Protein AF-A0A4Y2MUA0-F1 (afdb_monomer)

Solvent-accessible surface area (backbone atoms only — not comparable to full-atom values): 6993 Å² total; per-residue (Å²): 137,84,93,68,80,83,84,77,50,74,62,41,72,75,73,46,76,77,71,92,67,82,65,51,74,68,54,48,51,52,52,50,50,55,52,50,52,50,53,51,54,53,52,51,53,52,52,51,54,52,50,52,53,50,49,55,58,55,56,73,71,61,72,94,72,85,81,56,96,88,64,88,78,88,78,88,74,83,78,83,65,90,91,66,70,80,62,72,56,56,55,54,50,62,65,68,65,60,72,76,79,77,75,131

Secondary structure (DSSP, 8-state):
------PPPHHHHHH-PPPSS---HHHHHHHHHHHHHHHHHHHHHHHHHHHHHHHHHHHHT-------TT---PPP-PPPPTT--TTHHHHHHHHHT-------

Mean predicted aligned error: 15.89 Å

Structure (mmCIF, N/CA/C/O backbone):
data_AF-A0A4Y2MUA0-F1
#
_entry.id   AF-A0A4Y2MUA0-F1
#
loop_
_atom_site.group_PDB
_atom_site.id
_atom_site.type_symbol
_atom_site.label_atom_id
_atom_site.label_alt_id
_atom_site.label_comp_id
_atom_site.label_asym_id
_atom_site.label_entity_id
_atom_site.label_seq_id
_atom_site.pdbx_PDB_ins_code
_atom_site.Cartn_x
_atom_site.Cartn_y
_atom_site.Cartn_z
_atom_site.occupancy
_atom_site.B_iso_or_equiv
_atom_site.auth_seq_id
_atom_site.auth_comp_id
_atom_site.auth_asym_id
_atom_site.auth_atom_id
_atom_site.pdbx_PDB_model_num
ATOM 1 N N . MET A 1 1 ? 15.020 12.793 -56.739 1.00 48.75 1 MET A N 1
ATOM 2 C CA . MET A 1 1 ? 15.563 12.397 -55.421 1.00 48.75 1 MET A CA 1
ATOM 3 C C . MET A 1 1 ? 14.913 13.280 -54.369 1.00 48.75 1 MET A C 1
ATOM 5 O O . MET A 1 1 ? 15.045 14.490 -54.482 1.00 48.75 1 MET A O 1
ATOM 9 N N . LEU A 1 2 ? 14.157 12.720 -53.419 1.00 50.47 2 LEU A N 1
ATOM 10 C CA . LEU A 1 2 ? 13.503 13.498 -52.361 1.00 50.47 2 LEU A CA 1
ATOM 11 C C . LEU A 1 2 ? 14.235 13.241 -51.036 1.00 50.47 2 LEU A C 1
ATOM 13 O O . LEU A 1 2 ? 14.061 12.193 -50.423 1.00 50.47 2 LEU A O 1
ATOM 17 N N . PHE A 1 3 ? 15.076 14.184 -50.614 1.00 54.97 3 PHE A N 1
ATOM 18 C CA . PHE A 1 3 ? 15.657 14.194 -49.271 1.00 54.97 3 PHE A CA 1
ATOM 19 C C . PHE A 1 3 ? 14.655 14.851 -48.314 1.00 54.97 3 PHE A C 1
ATOM 21 O O . PHE A 1 3 ? 14.668 16.063 -48.111 1.00 54.97 3 PHE A O 1
ATOM 28 N N . GLY A 1 4 ? 13.734 14.052 -47.777 1.00 55.78 4 GLY A N 1
ATOM 29 C CA . GLY A 1 4 ? 12.785 14.472 -46.745 1.00 55.78 4 GLY A CA 1
ATOM 30 C C . GLY A 1 4 ? 13.245 14.010 -45.364 1.00 55.78 4 GLY A C 1
ATOM 31 O O . GLY A 1 4 ? 13.669 12.869 -45.203 1.00 55.78 4 GLY A O 1
ATOM 32 N N . ARG A 1 5 ? 13.162 14.895 -44.363 1.00 68.94 5 ARG A N 1
ATOM 33 C CA . ARG A 1 5 ? 13.371 14.552 -42.944 1.00 68.94 5 ARG A CA 1
ATOM 34 C C . ARG A 1 5 ? 12.431 13.402 -42.557 1.00 68.94 5 ARG A C 1
ATOM 36 O O . ARG A 1 5 ? 11.285 13.388 -42.999 1.00 68.94 5 ARG A O 1
ATOM 43 N N . THR A 1 6 ? 12.918 12.461 -41.747 1.00 65.25 6 THR A N 1
ATOM 44 C CA . THR A 1 6 ? 12.170 11.284 -41.265 1.00 65.25 6 THR A CA 1
ATOM 45 C C . THR A 1 6 ? 10.761 11.665 -40.803 1.00 65.25 6 THR A C 1
ATOM 47 O O . THR A 1 6 ? 10.615 12.542 -39.948 1.00 65.25 6 THR A O 1
ATOM 50 N N . LEU A 1 7 ? 9.739 11.020 -41.378 1.00 70.06 7 LEU A N 1
ATOM 51 C CA . LEU A 1 7 ? 8.331 11.223 -41.029 1.00 70.06 7 LEU A CA 1
ATOM 52 C C . LEU A 1 7 ? 8.127 10.942 -39.534 1.00 70.06 7 LEU A C 1
ATOM 54 O O . LEU A 1 7 ? 8.403 9.838 -39.075 1.00 70.06 7 LEU A O 1
ATOM 58 N N . ARG A 1 8 ? 7.654 11.941 -38.781 1.00 71.69 8 ARG A N 1
ATOM 59 C CA . ARG A 1 8 ? 7.241 11.772 -37.381 1.00 71.69 8 ARG A CA 1
ATOM 60 C C . ARG A 1 8 ? 5.853 11.148 -37.356 1.00 71.69 8 ARG A C 1
ATOM 62 O O . ARG A 1 8 ? 4.913 11.742 -37.889 1.00 71.69 8 ARG A O 1
ATOM 69 N N . LEU A 1 9 ? 5.719 9.981 -36.735 1.00 80.69 9 LEU A N 1
ATOM 70 C CA . LEU A 1 9 ? 4.415 9.365 -36.521 1.00 80.69 9 LEU A CA 1
ATOM 71 C C . LEU A 1 9 ? 3.657 10.134 -35.423 1.00 80.69 9 LEU A C 1
ATOM 73 O O . LEU A 1 9 ? 4.287 10.689 -34.520 1.00 80.69 9 LEU A O 1
ATOM 77 N N . PRO A 1 10 ? 2.311 10.144 -35.432 1.00 80.62 10 PRO A N 1
ATOM 78 C CA . PRO A 1 10 ? 1.523 10.736 -34.347 1.00 80.62 10 PRO A CA 1
ATOM 79 C C . PRO A 1 10 ? 1.910 10.203 -32.955 1.00 80.62 10 PRO A C 1
ATOM 81 O O . PRO A 1 10 ? 1.923 10.957 -31.984 1.00 80.62 10 PRO A O 1
ATOM 84 N N . CYS A 1 11 ? 2.306 8.928 -32.861 1.00 76.81 11 CYS A N 1
ATOM 85 C CA . CYS A 1 11 ? 2.819 8.323 -31.629 1.00 76.81 11 CYS A CA 1
ATOM 86 C C . CYS A 1 11 ? 4.138 8.953 -31.151 1.00 76.81 11 CYS A C 1
ATOM 88 O O . CYS A 1 11 ? 4.298 9.156 -29.951 1.00 76.81 11 CYS A O 1
ATOM 90 N N . ASP A 1 12 ? 5.043 9.329 -32.060 1.00 77.88 12 ASP A N 1
ATOM 91 C CA . ASP A 1 12 ? 6.328 9.964 -31.716 1.00 77.88 12 ASP A CA 1
ATOM 92 C C . ASP A 1 12 ? 6.142 11.387 -31.171 1.00 77.88 12 ASP A C 1
ATOM 94 O O . ASP A 1 12 ? 7.002 11.907 -30.459 1.00 77.88 12 ASP A O 1
ATOM 98 N N . ILE A 1 13 ? 5.028 12.039 -31.525 1.00 78.06 13 ILE A N 1
ATOM 99 C CA . ILE A 1 13 ? 4.636 13.348 -30.990 1.00 78.06 13 ILE A CA 1
ATOM 100 C C . ILE A 1 13 ? 4.065 13.186 -29.577 1.00 78.06 13 ILE A C 1
ATOM 102 O O . ILE A 1 13 ? 4.357 14.004 -28.709 1.00 78.06 13 ILE A O 1
ATOM 106 N N . LEU A 1 14 ? 3.278 12.129 -29.344 1.00 81.69 14 LEU A N 1
ATOM 107 C CA . LEU A 1 14 ? 2.599 11.896 -28.068 1.00 81.69 14 LEU A CA 1
ATOM 108 C C . LEU A 1 14 ? 3.536 11.345 -26.982 1.00 81.69 14 LEU A C 1
ATOM 110 O O . LEU A 1 14 ? 3.464 11.775 -25.835 1.00 81.69 14 LEU A O 1
ATOM 114 N N . PHE A 1 15 ? 4.411 10.404 -27.339 1.00 77.56 15 PHE A N 1
ATOM 115 C CA . PHE A 1 15 ? 5.286 9.696 -26.395 1.00 77.56 15 PHE A CA 1
ATOM 116 C C . PHE A 1 15 ? 6.755 10.133 -26.468 1.00 77.56 15 PHE A C 1
ATOM 118 O O . PHE A 1 15 ? 7.560 9.724 -25.633 1.00 77.56 15 PHE A O 1
ATOM 125 N N . GLY A 1 16 ? 7.104 10.986 -27.435 1.00 76.06 16 GLY A N 1
ATOM 126 C CA . GLY A 1 16 ? 8.488 11.338 -27.733 1.00 76.06 16 GLY A CA 1
ATOM 127 C C . GLY A 1 16 ? 9.213 10.238 -28.514 1.00 76.06 16 GLY A C 1
ATOM 128 O O . GLY A 1 16 ? 8.793 9.083 -28.554 1.00 76.06 16 GLY A O 1
ATOM 129 N N . ARG A 1 17 ? 10.327 10.603 -29.159 1.00 74.25 17 ARG A N 1
ATOM 130 C CA . ARG A 1 17 ? 11.189 9.635 -29.849 1.00 74.25 17 ARG A CA 1
ATOM 131 C C . ARG A 1 17 ? 11.972 8.838 -28.792 1.00 74.25 17 ARG A C 1
ATOM 133 O O . ARG A 1 17 ? 12.615 9.477 -27.955 1.00 74.25 17 ARG A O 1
ATOM 140 N N . PRO A 1 18 ? 11.952 7.492 -28.812 1.00 68.62 18 PRO A N 1
ATOM 141 C CA . PRO A 1 18 ? 12.827 6.700 -27.951 1.00 68.62 18 PRO A CA 1
ATOM 142 C C . PRO A 1 18 ? 14.296 7.031 -28.253 1.00 68.62 18 PRO A C 1
ATOM 144 O O . PRO A 1 18 ? 14.626 7.409 -29.377 1.00 68.62 18 PRO A O 1
ATOM 147 N N . SER A 1 19 ? 15.181 6.931 -27.257 1.00 65.81 19 SER A N 1
ATOM 148 C CA . SER A 1 19 ? 16.608 7.216 -27.450 1.00 65.81 19 SER A CA 1
ATOM 149 C C . SER A 1 19 ? 17.185 6.360 -28.579 1.00 65.81 19 SER A C 1
ATOM 151 O O . SER A 1 19 ? 16.936 5.158 -28.621 1.00 65.81 19 SER A O 1
ATOM 153 N N . ASP A 1 20 ? 17.993 6.966 -29.453 1.00 61.94 20 ASP A N 1
ATOM 154 C CA . ASP A 1 20 ? 18.606 6.295 -30.611 1.00 61.94 20 ASP A CA 1
ATOM 155 C C . ASP A 1 20 ? 19.622 5.203 -30.230 1.00 61.94 20 ASP A C 1
ATOM 157 O O . ASP A 1 20 ? 20.155 4.528 -31.105 1.00 61.94 20 ASP A O 1
ATOM 161 N N . THR A 1 21 ? 19.896 5.008 -28.939 1.00 67.69 21 THR A N 1
ATOM 162 C CA . THR A 1 21 ? 20.613 3.845 -28.422 1.00 67.69 21 THR A CA 1
ATOM 163 C C . THR A 1 21 ? 19.686 2.628 -28.447 1.00 67.69 21 THR A C 1
ATOM 165 O O . THR A 1 21 ? 18.771 2.552 -27.621 1.00 67.69 21 THR A O 1
ATOM 168 N N . PRO A 1 22 ? 19.897 1.653 -29.353 1.00 61.16 22 PRO A N 1
ATOM 169 C CA . PRO A 1 22 ? 19.163 0.405 -29.293 1.00 61.16 22 PRO A CA 1
ATOM 170 C C . PRO A 1 22 ? 19.620 -0.330 -28.036 1.00 61.16 22 PRO A C 1
ATOM 172 O O . PRO A 1 22 ? 20.696 -0.927 -28.000 1.00 61.16 22 PRO A O 1
ATOM 175 N N . SER A 1 23 ? 18.805 -0.268 -26.987 1.00 66.00 23 SER A N 1
ATOM 176 C CA . SER A 1 23 ? 18.937 -1.214 -25.893 1.00 66.00 23 SER A CA 1
ATOM 177 C C . SER A 1 23 ? 18.787 -2.605 -26.491 1.00 66.00 23 SER A C 1
ATOM 179 O O . SER A 1 23 ? 17.876 -2.853 -27.293 1.00 66.00 23 SER A O 1
ATOM 181 N N . SER A 1 24 ? 19.711 -3.506 -26.161 1.00 81.94 24 SER A N 1
ATOM 182 C CA . SER A 1 24 ? 19.559 -4.889 -26.607 1.00 81.94 24 SER A CA 1
ATOM 183 C C . SER A 1 24 ? 18.197 -5.406 -26.119 1.00 81.94 24 SER A C 1
ATOM 185 O O . SER A 1 24 ? 17.779 -5.036 -25.017 1.00 81.94 24 SER A O 1
ATOM 187 N N . PRO A 1 25 ? 17.492 -6.270 -26.872 1.00 82.19 25 PRO A N 1
ATOM 188 C CA . PRO A 1 25 ? 16.200 -6.797 -26.428 1.00 82.19 25 PRO A CA 1
ATOM 189 C C . PRO A 1 25 ? 16.237 -7.343 -24.990 1.00 82.19 25 PRO A C 1
ATOM 191 O O . PRO A 1 25 ? 15.291 -7.175 -24.231 1.00 82.19 25 PRO A O 1
ATOM 194 N N . ASN A 1 26 ? 17.374 -7.915 -24.583 1.00 86.19 26 ASN A N 1
ATOM 195 C CA . ASN A 1 26 ? 17.602 -8.433 -23.238 1.00 86.19 26 ASN A CA 1
ATOM 196 C C . ASN A 1 26 ? 17.695 -7.337 -22.158 1.00 86.19 26 ASN A C 1
ATOM 198 O O . ASN A 1 26 ? 17.223 -7.516 -21.041 1.00 86.19 26 ASN A O 1
ATOM 202 N N . GLU A 1 27 ? 18.303 -6.196 -22.470 1.00 88.56 27 GLU A N 1
ATOM 203 C CA . GLU A 1 27 ? 18.397 -5.060 -21.548 1.00 88.56 27 GLU A CA 1
ATOM 204 C C . GLU A 1 27 ? 17.042 -4.351 -21.402 1.00 88.56 27 GLU A C 1
ATOM 206 O O . GLU A 1 27 ? 16.650 -4.011 -20.283 1.00 88.56 27 GLU A O 1
ATOM 211 N N . TYR A 1 28 ? 16.275 -4.230 -22.491 1.00 87.31 28 TYR A N 1
ATOM 212 C CA . TYR A 1 28 ? 14.901 -3.729 -22.436 1.00 87.31 28 TYR A CA 1
ATOM 213 C C . TYR A 1 28 ? 14.010 -4.606 -21.545 1.00 87.31 28 TYR A C 1
ATOM 215 O O . TYR A 1 28 ? 13.308 -4.081 -20.679 1.00 87.31 28 TYR A O 1
ATOM 223 N N . LEU A 1 29 ? 14.071 -5.934 -21.715 1.00 91.31 29 LEU A N 1
ATOM 224 C CA . LEU A 1 29 ? 13.305 -6.874 -20.891 1.00 91.31 29 LEU A CA 1
ATOM 225 C C . LEU A 1 29 ? 13.666 -6.755 -19.405 1.00 91.31 29 LEU A C 1
ATOM 227 O O . LEU A 1 29 ? 12.766 -6.645 -18.576 1.00 91.31 29 LEU A O 1
ATOM 231 N N . LYS A 1 30 ? 14.960 -6.678 -19.071 1.00 92.69 30 LYS A N 1
ATOM 232 C CA . LYS A 1 30 ? 15.421 -6.493 -17.684 1.00 92.69 30 LYS A CA 1
ATOM 233 C C . LYS A 1 30 ? 14.957 -5.170 -17.076 1.00 92.69 30 LYS A C 1
ATOM 235 O O . LYS A 1 30 ? 14.567 -5.124 -15.913 1.00 92.69 30 LYS A O 1
ATOM 240 N N . ASN A 1 31 ? 14.990 -4.082 -17.847 1.00 90.94 31 ASN A N 1
ATOM 241 C CA . ASN A 1 31 ? 14.505 -2.783 -17.380 1.00 90.94 31 ASN A CA 1
ATOM 242 C C . ASN A 1 31 ? 12.989 -2.818 -17.127 1.00 90.94 31 ASN A C 1
ATOM 244 O O . ASN A 1 31 ? 12.513 -2.302 -16.115 1.00 90.94 31 ASN A O 1
ATOM 248 N N . LEU A 1 32 ? 12.235 -3.459 -18.025 1.00 91.12 32 LEU A N 1
ATOM 249 C CA . LEU A 1 32 ? 10.794 -3.623 -17.877 1.00 91.12 32 LEU A CA 1
ATOM 250 C C . LEU A 1 32 ? 10.446 -4.432 -16.623 1.00 91.12 32 LEU A C 1
ATOM 252 O O . LEU A 1 32 ? 9.607 -3.989 -15.841 1.00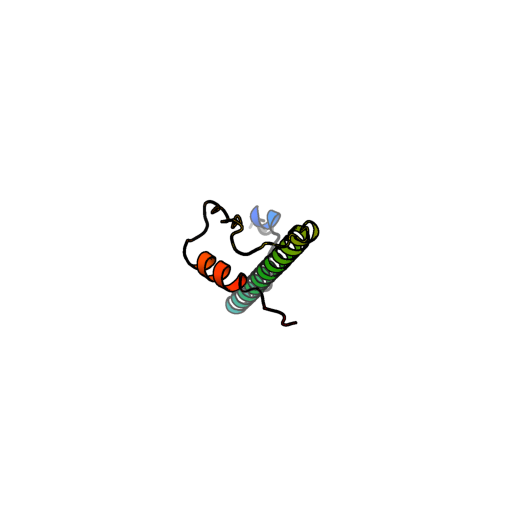 91.12 32 LEU A O 1
ATOM 256 N N . GLU A 1 33 ? 11.113 -5.565 -16.415 1.00 95.19 33 GLU A N 1
ATOM 257 C CA . GLU A 1 33 ? 10.947 -6.411 -15.230 1.00 95.19 33 GLU A CA 1
ATOM 258 C C . GLU A 1 33 ? 11.201 -5.613 -13.945 1.00 95.19 33 GLU A C 1
ATOM 260 O O . GLU A 1 33 ? 10.303 -5.490 -13.112 1.00 95.19 33 GLU A O 1
ATOM 265 N N . ALA A 1 34 ? 12.348 -4.933 -13.850 1.00 95.75 34 ALA A N 1
ATOM 266 C CA . ALA A 1 34 ? 12.685 -4.111 -12.688 1.00 95.75 34 ALA A CA 1
ATOM 267 C C . ALA A 1 34 ? 11.658 -2.990 -12.438 1.00 95.75 34 ALA A C 1
ATOM 269 O O . ALA A 1 34 ? 11.310 -2.682 -11.296 1.00 95.75 34 ALA A O 1
ATOM 270 N N . ARG A 1 35 ? 11.137 -2.348 -13.492 1.00 95.62 35 ARG A N 1
ATOM 271 C CA . ARG A 1 35 ? 10.099 -1.313 -13.347 1.00 95.62 35 ARG A CA 1
ATOM 272 C C . ARG A 1 35 ? 8.789 -1.893 -12.825 1.00 95.62 35 ARG A C 1
ATOM 274 O O . ARG A 1 35 ? 8.159 -1.266 -11.973 1.00 95.62 35 ARG A O 1
AT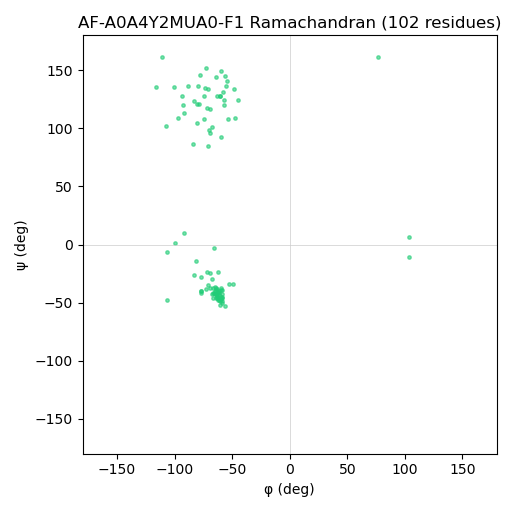OM 281 N N . LEU A 1 36 ? 8.384 -3.061 -13.316 1.00 96.75 36 LEU A N 1
ATOM 282 C CA . LEU A 1 36 ? 7.161 -3.728 -12.872 1.00 96.75 36 LEU A CA 1
ATOM 283 C C . LEU A 1 36 ? 7.273 -4.201 -11.422 1.00 96.75 36 LEU A C 1
ATOM 285 O O . LEU A 1 36 ? 6.344 -3.975 -10.644 1.00 96.75 36 LEU A O 1
ATOM 289 N N . GLU A 1 37 ? 8.415 -4.766 -11.031 1.00 97.00 37 GLU A N 1
ATOM 290 C CA . GLU A 1 37 ? 8.688 -5.144 -9.642 1.00 97.00 37 GLU A CA 1
ATOM 291 C C . GLU A 1 37 ? 8.595 -3.941 -8.700 1.00 97.00 37 GLU A C 1
ATOM 293 O O . GLU A 1 37 ? 7.922 -4.012 -7.670 1.00 97.00 37 GLU A O 1
ATOM 298 N N . ASN A 1 38 ? 9.193 -2.810 -9.082 1.00 96.56 38 ASN A N 1
ATOM 299 C CA . ASN A 1 38 ? 9.141 -1.580 -8.294 1.00 96.56 38 ASN A CA 1
ATOM 300 C C . ASN A 1 38 ? 7.714 -1.031 -8.158 1.00 96.56 38 ASN A C 1
ATOM 302 O O . ASN A 1 38 ? 7.289 -0.684 -7.056 1.00 96.56 38 ASN A O 1
ATOM 306 N N . VAL A 1 39 ? 6.948 -0.976 -9.255 1.00 96.94 39 VAL A N 1
ATOM 307 C CA . VAL A 1 39 ? 5.543 -0.527 -9.222 1.00 96.94 39 VAL A CA 1
ATOM 308 C C . VAL A 1 39 ? 4.703 -1.445 -8.335 1.00 96.94 39 VAL A C 1
ATOM 310 O O . VAL A 1 39 ? 3.884 -0.967 -7.548 1.00 96.94 39 VAL A O 1
ATOM 313 N N . HIS A 1 40 ? 4.923 -2.756 -8.420 1.00 95.88 40 HIS A N 1
ATOM 314 C CA . HIS A 1 40 ? 4.220 -3.729 -7.596 1.00 95.88 40 HIS A CA 1
ATOM 315 C C . HIS A 1 40 ? 4.585 -3.596 -6.108 1.00 95.88 40 HIS A C 1
ATOM 317 O O . HIS A 1 40 ? 3.692 -3.552 -5.257 1.00 95.88 40 HIS A O 1
ATOM 323 N N . ALA A 1 41 ? 5.875 -3.475 -5.780 1.00 95.56 41 ALA A N 1
ATOM 324 C CA . ALA A 1 41 ? 6.340 -3.255 -4.412 1.00 95.56 41 ALA A CA 1
ATOM 325 C C . ALA A 1 41 ? 5.745 -1.969 -3.820 1.00 95.56 41 ALA A C 1
ATOM 327 O O . ALA A 1 41 ? 5.177 -2.003 -2.725 1.00 95.56 41 ALA A O 1
ATOM 328 N N . PHE A 1 42 ? 5.773 -0.877 -4.588 1.00 96.50 42 PHE A N 1
ATOM 329 C CA . PHE A 1 42 ? 5.164 0.394 -4.209 1.00 96.50 42 PHE A CA 1
ATOM 330 C C . PHE A 1 42 ? 3.661 0.251 -3.943 1.00 96.50 42 PHE A C 1
ATOM 332 O O . PHE A 1 42 ? 3.164 0.688 -2.904 1.00 96.50 42 PHE A O 1
ATOM 339 N N . ALA A 1 43 ? 2.919 -0.402 -4.842 1.00 94.69 43 ALA A N 1
ATOM 340 C CA . ALA A 1 43 ? 1.488 -0.623 -4.659 1.00 94.69 43 ALA A CA 1
ATOM 341 C C . ALA A 1 43 ? 1.190 -1.410 -3.369 1.00 94.69 43 ALA A C 1
ATOM 343 O O . ALA A 1 43 ? 0.295 -1.023 -2.611 1.00 94.69 43 ALA A O 1
ATOM 344 N N . ARG A 1 44 ? 1.966 -2.463 -3.069 1.00 93.94 44 ARG A N 1
ATOM 345 C CA . ARG A 1 44 ? 1.806 -3.243 -1.829 1.00 93.94 44 ARG A CA 1
ATOM 346 C C . ARG A 1 44 ? 2.063 -2.414 -0.576 1.00 93.94 44 ARG A C 1
ATOM 348 O O . ARG A 1 44 ? 1.278 -2.491 0.370 1.00 93.94 44 ARG A O 1
ATOM 355 N N . GLU A 1 45 ? 3.114 -1.602 -0.570 1.00 94.81 45 GLU A N 1
ATOM 356 C CA . GLU A 1 45 ? 3.425 -0.723 0.561 1.00 94.81 45 GLU A CA 1
ATOM 357 C C . GLU A 1 45 ? 2.297 0.288 0.809 1.00 94.81 45 GLU A C 1
ATOM 359 O O . GLU A 1 45 ? 1.850 0.477 1.943 1.00 94.81 45 GLU A O 1
ATOM 364 N N . ARG A 1 46 ? 1.757 0.884 -0.261 1.00 96.31 46 ARG A N 1
ATOM 365 C CA . ARG A 1 46 ? 0.640 1.835 -0.165 1.00 96.31 46 ARG A CA 1
ATOM 366 C C . ARG A 1 46 ? -0.635 1.189 0.370 1.00 96.31 46 ARG A C 1
ATOM 368 O O . ARG A 1 46 ? -1.328 1.822 1.166 1.00 96.31 46 ARG A O 1
ATOM 375 N N . ILE A 1 47 ? -0.932 -0.050 -0.025 1.00 90.69 47 ILE A N 1
ATOM 376 C CA . ILE A 1 47 ? -2.070 -0.811 0.511 1.00 90.69 47 ILE A CA 1
ATOM 377 C C . ILE A 1 47 ? -1.878 -1.074 2.009 1.00 90.69 47 ILE A C 1
ATOM 379 O O . ILE A 1 47 ? -2.801 -0.827 2.787 1.00 90.69 47 ILE A O 1
ATOM 383 N N . LYS A 1 48 ? -0.680 -1.505 2.427 1.00 93.25 48 LYS A N 1
ATOM 384 C CA . LYS A 1 48 ? -0.359 -1.739 3.843 1.00 93.25 48 LYS A CA 1
ATOM 385 C C . LYS A 1 48 ? -0.551 -0.468 4.673 1.00 93.25 48 LYS A C 1
ATOM 387 O O . LYS A 1 48 ? -1.299 -0.482 5.648 1.00 93.25 48 LYS A O 1
ATOM 392 N N . LEU A 1 49 ? 0.031 0.645 4.230 1.00 93.75 49 LEU A N 1
ATOM 393 C CA . LEU A 1 49 ? -0.082 1.931 4.917 1.00 93.75 49 LEU A CA 1
ATOM 394 C C . LEU A 1 49 ? -1.536 2.422 4.998 1.00 93.75 49 LEU A C 1
ATOM 396 O O . LEU A 1 49 ? -1.960 2.968 6.014 1.00 93.75 49 LEU A O 1
ATOM 400 N N . ALA A 1 50 ? -2.321 2.239 3.932 1.00 89.38 50 ALA A N 1
ATOM 401 C CA . ALA A 1 50 ? -3.741 2.586 3.941 1.00 89.38 50 ALA A CA 1
ATOM 402 C C . ALA A 1 50 ? -4.535 1.721 4.933 1.00 89.38 50 ALA A C 1
ATOM 404 O O . ALA A 1 50 ? -5.397 2.245 5.639 1.00 89.38 50 ALA A O 1
ATOM 405 N N . SER A 1 51 ? -4.221 0.425 5.023 1.00 87.19 51 SER A N 1
ATOM 406 C CA . SER A 1 51 ? -4.826 -0.487 5.998 1.00 87.19 51 SER A CA 1
ATOM 407 C C . SER A 1 51 ? -4.492 -0.087 7.436 1.00 87.19 51 SER A C 1
ATOM 409 O O . SER A 1 51 ? -5.382 -0.062 8.284 1.00 87.19 51 SER A O 1
ATOM 411 N N . GLU A 1 52 ? -3.237 0.269 7.715 1.00 90.44 52 GLU A N 1
ATOM 412 C CA . GLU A 1 52 ? -2.807 0.743 9.037 1.00 90.44 52 GLU A CA 1
ATOM 413 C C . GLU A 1 52 ? -3.528 2.035 9.426 1.00 90.44 52 GLU A C 1
ATOM 415 O O . GLU A 1 52 ? -4.095 2.117 10.512 1.00 90.44 52 GLU A O 1
ATOM 420 N N . ARG A 1 53 ? -3.610 3.007 8.509 1.00 92.06 53 ARG A N 1
ATOM 421 C CA . ARG A 1 53 ? -4.372 4.248 8.728 1.00 92.06 53 ARG A CA 1
ATOM 422 C C . ARG A 1 53 ? -5.851 3.980 8.993 1.00 92.06 53 ARG A C 1
ATOM 424 O O . ARG A 1 53 ? -6.454 4.640 9.833 1.00 92.06 53 ARG A O 1
ATOM 431 N N . MET A 1 54 ? -6.444 3.021 8.285 1.00 88.75 54 MET A N 1
ATOM 432 C CA . MET A 1 54 ? -7.836 2.638 8.514 1.00 88.75 54 MET A CA 1
ATOM 433 C C . MET A 1 54 ? -8.023 2.044 9.913 1.00 88.75 54 MET A C 1
ATOM 435 O O . MET A 1 54 ? -8.972 2.409 10.601 1.00 88.75 54 MET A O 1
ATOM 439 N N . LYS A 1 55 ? -7.094 1.186 10.355 1.00 88.62 55 LYS A N 1
ATOM 440 C CA . LYS A 1 55 ? -7.100 0.619 11.707 1.00 88.62 55 LYS A CA 1
ATOM 441 C C . LYS A 1 55 ? -7.005 1.717 12.766 1.00 88.62 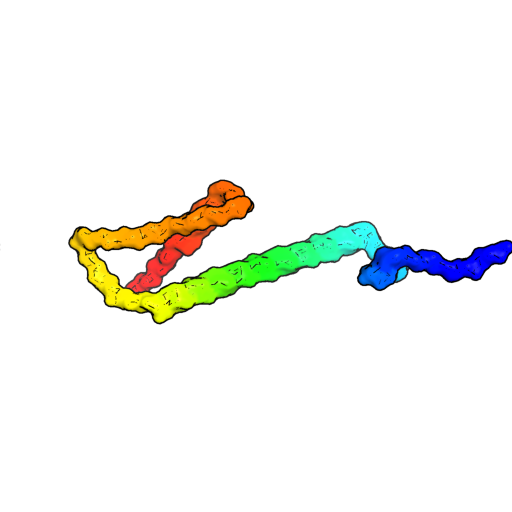55 LYS A C 1
ATOM 443 O O . LYS A 1 55 ? -7.842 1.764 13.655 1.00 88.62 55 LYS A O 1
ATOM 448 N N . THR A 1 56 ? -6.060 2.649 12.630 1.00 89.06 56 THR A N 1
ATOM 449 C CA . THR A 1 56 ? -5.908 3.743 13.603 1.00 89.06 56 THR A CA 1
ATOM 450 C C . THR A 1 56 ? -7.135 4.649 13.653 1.00 89.06 56 THR A C 1
ATOM 452 O O . THR A 1 56 ? -7.523 5.088 14.730 1.00 89.06 56 THR A O 1
ATOM 455 N N . LEU A 1 57 ? -7.765 4.927 12.504 1.00 90.19 57 LEU A N 1
ATOM 456 C CA . LEU A 1 57 ? -9.007 5.704 12.462 1.00 90.19 57 LEU A CA 1
ATOM 457 C C . LEU A 1 57 ? -10.151 4.966 13.161 1.00 90.19 57 LEU A C 1
ATOM 459 O O . LEU A 1 57 ? -10.887 5.584 13.926 1.00 90.19 57 LEU A O 1
ATOM 463 N N . TYR A 1 58 ? -10.279 3.659 12.935 1.00 84.69 58 TYR A N 1
ATOM 464 C CA . TYR A 1 58 ? -11.290 2.840 13.597 1.00 84.6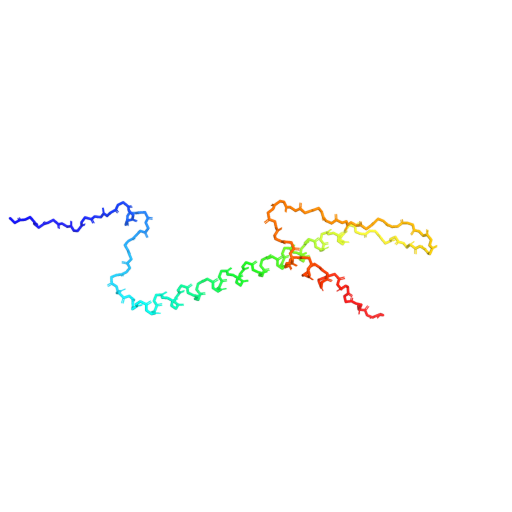9 58 TYR A CA 1
ATOM 465 C C . TYR A 1 58 ? -11.089 2.810 15.119 1.00 84.69 58 TYR A C 1
ATOM 467 O O . TYR A 1 58 ? -12.020 3.090 15.872 1.00 84.69 58 TYR A O 1
ATOM 475 N N . ASP A 1 59 ? -9.856 2.560 15.562 1.00 86.06 59 ASP A N 1
ATOM 476 C CA . ASP A 1 59 ? -9.507 2.466 16.981 1.00 86.06 59 ASP A CA 1
ATOM 477 C C . ASP A 1 59 ? -9.631 3.826 17.695 1.00 86.06 59 ASP A C 1
ATOM 479 O O . ASP A 1 59 ? -9.979 3.871 18.870 1.00 86.06 59 ASP A O 1
ATOM 483 N N . SER A 1 60 ? -9.428 4.952 16.995 1.00 86.12 60 SER A N 1
ATOM 484 C CA . SER A 1 60 ? -9.540 6.295 17.594 1.00 86.12 60 SER A CA 1
ATOM 485 C C . SER A 1 60 ? -10.939 6.642 18.123 1.00 86.12 60 SER A C 1
ATOM 487 O O . SER A 1 60 ? -11.065 7.492 19.003 1.00 86.12 60 SER A O 1
ATOM 489 N N . GLY A 1 61 ? -11.986 5.992 17.602 1.00 81.25 61 GLY A N 1
ATOM 490 C CA . GLY A 1 61 ? -13.367 6.144 18.067 1.00 81.25 61 GLY A CA 1
ATOM 491 C C . GLY A 1 61 ? -13.835 5.022 18.995 1.00 81.25 61 GL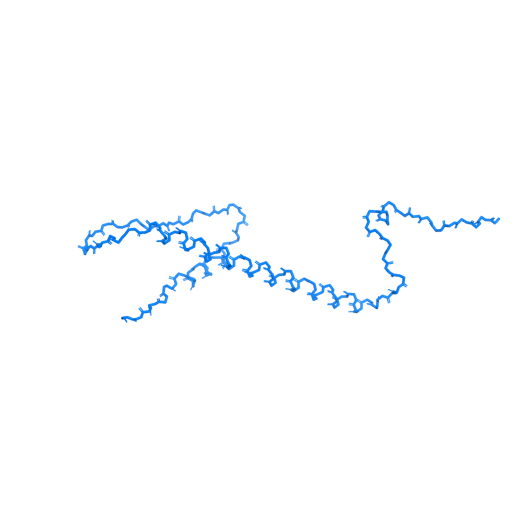Y A C 1
ATOM 492 O O . GLY A 1 61 ? -15.000 5.019 19.402 1.00 81.25 61 GLY A O 1
ATOM 493 N N . ALA A 1 62 ? -12.968 4.054 19.306 1.00 80.94 62 ALA A N 1
ATOM 494 C CA . ALA A 1 62 ? -13.325 2.921 20.140 1.00 80.94 62 ALA A CA 1
ATOM 495 C C . ALA A 1 62 ? -13.491 3.381 21.591 1.00 80.94 62 ALA A C 1
ATOM 497 O O . ALA A 1 62 ? -12.567 3.873 22.235 1.00 80.94 62 ALA A O 1
ATOM 498 N N . THR A 1 63 ? -14.703 3.226 22.105 1.00 78.12 63 THR A N 1
ATOM 499 C CA . THR A 1 63 ? -15.000 3.417 23.522 1.00 78.12 63 THR A CA 1
ATOM 500 C C . THR A 1 63 ? -14.766 2.100 24.241 1.00 78.12 63 THR A C 1
ATOM 502 O O . THR A 1 63 ? -15.176 1.047 23.745 1.00 78.12 63 THR A O 1
ATOM 505 N N . ASP A 1 64 ? -14.127 2.167 25.405 1.00 73.25 64 ASP A N 1
ATOM 506 C CA . ASP A 1 64 ? -13.806 1.003 26.224 1.00 73.25 64 ASP A CA 1
ATOM 507 C C . ASP A 1 64 ? -15.074 0.413 26.863 1.00 73.25 64 ASP A C 1
ATOM 509 O O . ASP A 1 64 ? -15.481 0.756 27.976 1.00 73.25 64 ASP A O 1
ATOM 513 N N . HIS A 1 65 ? -15.760 -0.433 26.099 1.00 76.25 65 HIS A N 1
ATOM 514 C CA . HIS A 1 65 ? -16.934 -1.162 26.552 1.00 76.25 65 HIS A CA 1
ATOM 515 C C . HIS A 1 65 ? -16.497 -2.516 27.106 1.00 76.25 65 HIS A C 1
ATOM 517 O O . HIS A 1 65 ? -16.039 -3.393 26.373 1.00 76.25 65 HIS A O 1
ATOM 523 N N . HIS A 1 66 ? -16.676 -2.691 28.412 1.00 80.88 66 HIS A N 1
ATOM 524 C CA . HIS A 1 66 ? -16.407 -3.951 29.090 1.00 80.88 66 HIS A CA 1
ATOM 525 C C . HIS A 1 66 ? -17.592 -4.904 28.888 1.00 80.88 66 HIS A C 1
ATOM 527 O O . HIS A 1 66 ? -18.635 -4.738 29.522 1.00 80.88 66 HIS A O 1
ATOM 533 N N . PHE A 1 67 ? -17.427 -5.892 28.009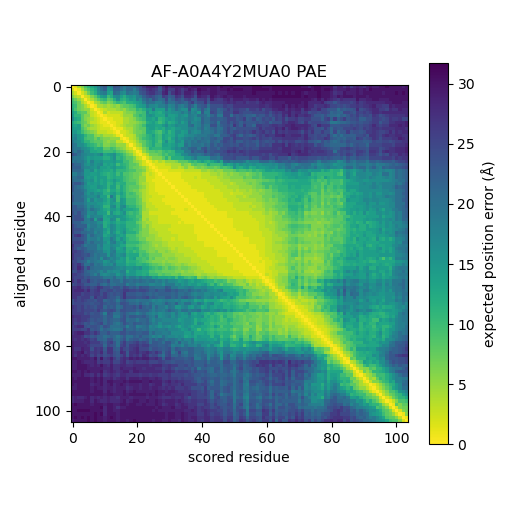 1.00 80.56 67 PHE A N 1
ATOM 534 C CA . PHE A 1 67 ? -18.400 -6.970 27.815 1.00 80.56 67 PHE A CA 1
ATOM 535 C C . PHE A 1 67 ? -18.290 -8.015 28.930 1.00 80.56 67 PHE A C 1
ATOM 537 O O . PHE A 1 67 ? -17.195 -8.297 29.427 1.00 80.56 67 PHE A O 1
ATOM 544 N N . LYS A 1 68 ? -19.419 -8.610 29.309 1.00 88.12 68 LYS A N 1
ATOM 545 C CA . LYS A 1 68 ? -19.498 -9.717 30.269 1.00 88.12 68 LYS A CA 1
ATOM 546 C C . LYS A 1 68 ? -19.901 -11.013 29.568 1.00 88.12 68 LYS A C 1
ATOM 548 O O . LYS A 1 68 ? -20.444 -11.008 28.464 1.00 88.12 68 LYS A O 1
ATOM 553 N N . GLU A 1 69 ? -19.643 -12.142 30.223 1.00 80.38 69 GLU A N 1
ATOM 554 C CA . GLU A 1 69 ? -20.122 -13.443 29.752 1.00 80.38 69 GLU A CA 1
ATOM 555 C C . GLU A 1 69 ? -21.653 -13.426 29.608 1.00 80.38 69 GLU A C 1
ATOM 557 O O . GLU A 1 69 ? -22.370 -13.097 30.552 1.00 80.38 69 GLU A O 1
ATOM 562 N N . GLY A 1 70 ? -22.145 -13.761 28.411 1.00 87.94 70 GLY A N 1
ATOM 563 C CA . GLY A 1 70 ? -23.568 -13.705 28.052 1.00 87.94 70 GLY A CA 1
ATOM 564 C C . GLY A 1 70 ? -23.969 -12.511 27.176 1.00 87.94 70 GLY A C 1
ATOM 565 O O . GLY A 1 70 ? -25.068 -12.530 26.619 1.00 87.94 70 GLY A O 1
ATOM 566 N N . ASP A 1 71 ? -23.094 -11.519 26.987 1.00 87.81 71 ASP A N 1
ATOM 567 C CA . ASP A 1 71 ? -23.381 -10.374 26.119 1.00 87.81 71 ASP A CA 1
ATOM 568 C C . ASP A 1 71 ? -23.329 -10.753 24.631 1.00 87.81 71 ASP A C 1
ATOM 570 O O . ASP A 1 71 ? -22.407 -11.417 24.150 1.00 87.81 71 ASP A O 1
ATOM 574 N N . GLN A 1 72 ? -24.323 -10.292 23.868 1.00 82.38 72 GLN A N 1
ATOM 575 C CA . GLN A 1 72 ? -24.343 -10.449 22.416 1.00 82.38 72 GLN A CA 1
ATOM 576 C C . GLN A 1 72 ? -23.519 -9.346 21.753 1.00 82.38 72 GLN A C 1
ATOM 578 O O . GLN A 1 72 ? -23.798 -8.158 21.915 1.00 82.38 72 GLN A O 1
ATOM 583 N N . VAL A 1 73 ? -22.535 -9.748 20.950 1.00 81.75 73 VAL A N 1
ATOM 584 C CA . VAL A 1 73 ? -21.663 -8.830 20.212 1.00 81.75 73 VAL A CA 1
ATOM 585 C C . VAL A 1 73 ? -21.863 -9.024 18.714 1.00 81.75 73 VAL A C 1
ATOM 587 O O . VAL A 1 73 ? -21.900 -10.146 18.209 1.00 81.75 73 VAL A O 1
ATOM 590 N N . TRP A 1 74 ? -21.971 -7.914 17.986 1.00 77.62 74 TRP A N 1
ATOM 591 C CA . TRP A 1 74 ? -22.037 -7.931 16.530 1.00 77.62 74 TRP A CA 1
ATOM 592 C C . TRP A 1 74 ? -20.641 -8.068 15.933 1.00 77.62 74 TRP A C 1
ATOM 594 O O . TRP A 1 74 ? -19.781 -7.211 16.125 1.00 77.62 74 TRP A O 1
ATOM 604 N N . ILE A 1 75 ? -20.437 -9.126 15.153 1.00 79.62 75 ILE A N 1
ATOM 605 C CA . ILE A 1 75 ? -19.229 -9.299 14.348 1.00 79.62 75 ILE A CA 1
ATOM 606 C C . ILE A 1 75 ? -19.492 -8.722 12.958 1.00 79.62 75 ILE A C 1
ATOM 608 O O . ILE A 1 75 ? -20.386 -9.167 12.234 1.00 79.62 75 ILE A O 1
ATOM 612 N N . TYR A 1 76 ? -18.696 -7.726 12.568 1.00 75.25 76 TYR A N 1
ATOM 613 C CA . TYR A 1 76 ? -18.764 -7.169 11.223 1.00 75.25 76 TYR A CA 1
ATOM 614 C C . TYR A 1 76 ? -18.252 -8.185 10.197 1.00 75.25 76 TYR A C 1
ATOM 616 O O . TYR A 1 76 ? -17.078 -8.549 10.193 1.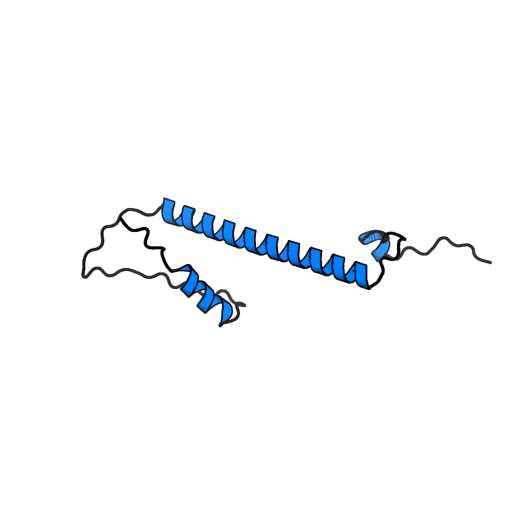00 75.25 76 TYR A O 1
ATOM 624 N N . THR A 1 77 ? -19.134 -8.609 9.291 1.00 81.56 77 THR A N 1
ATOM 625 C CA . THR A 1 77 ? -18.759 -9.403 8.116 1.00 81.56 77 THR A CA 1
ATOM 626 C C . THR A 1 77 ? -18.606 -8.462 6.919 1.00 81.56 77 THR A C 1
ATOM 628 O O . THR A 1 77 ? -19.615 -7.931 6.439 1.00 81.56 77 THR A O 1
ATOM 631 N N . PRO A 1 78 ? -17.379 -8.208 6.426 1.00 70.38 78 PRO A N 1
ATOM 632 C CA . PRO A 1 78 ? -17.173 -7.297 5.311 1.00 70.38 78 PRO A CA 1
ATOM 633 C C . PRO A 1 78 ? -17.903 -7.790 4.064 1.00 70.38 78 PRO A C 1
ATOM 635 O O . PRO A 1 78 ? -17.745 -8.930 3.627 1.00 70.38 78 PRO A O 1
ATOM 638 N N . LYS A 1 79 ? -18.708 -6.905 3.469 1.00 71.12 79 LYS A N 1
ATOM 639 C CA . LYS A 1 79 ? -19.413 -7.213 2.224 1.00 71.12 79 LYS A CA 1
ATOM 640 C C . LYS A 1 79 ? -18.424 -7.268 1.066 1.00 71.12 79 LYS A C 1
ATOM 642 O O . LYS A 1 79 ? -17.586 -6.383 0.890 1.00 71.12 79 LYS A O 1
ATOM 647 N N . ARG A 1 80 ? -18.558 -8.314 0.255 1.00 65.94 80 ARG A N 1
ATOM 648 C CA . ARG A 1 80 ? -17.722 -8.555 -0.919 1.00 65.94 80 ARG A CA 1
ATOM 649 C C . ARG A 1 80 ? -17.927 -7.431 -1.939 1.00 65.94 80 ARG A C 1
ATOM 651 O O . ARG A 1 80 ? -19.062 -7.134 -2.306 1.00 65.94 80 ARG A O 1
ATOM 658 N N . ARG A 1 81 ? -16.842 -6.804 -2.402 1.00 70.62 81 ARG A N 1
ATOM 659 C CA . ARG A 1 81 ? -16.906 -5.900 -3.559 1.00 70.62 81 ARG A CA 1
ATOM 660 C C . ARG A 1 81 ? -16.910 -6.742 -4.833 1.00 70.62 81 ARG A C 1
ATOM 662 O O . ARG A 1 81 ? -16.180 -7.724 -4.930 1.00 70.62 81 ARG A O 1
ATOM 669 N N . MET A 1 82 ? -17.771 -6.388 -5.782 1.00 57.72 82 MET A N 1
ATOM 670 C CA . MET A 1 82 ? -17.899 -7.110 -7.046 1.00 57.72 82 MET A CA 1
ATOM 671 C C . MET A 1 82 ? -16.558 -7.078 -7.797 1.00 57.72 82 MET A C 1
ATOM 673 O O . MET A 1 82 ? -15.982 -6.005 -7.958 1.00 57.72 82 MET A O 1
ATOM 677 N N . GLY A 1 83 ? -16.053 -8.247 -8.206 1.00 61.69 83 GLY A N 1
ATOM 678 C CA . GLY A 1 83 ? -14.791 -8.380 -8.949 1.00 61.69 83 GLY A CA 1
ATOM 679 C C . GLY A 1 83 ? -13.570 -8.877 -8.160 1.00 61.69 83 GLY A C 1
ATOM 680 O O . GLY A 1 83 ? -12.484 -8.894 -8.726 1.00 61.69 83 GLY A O 1
ATOM 681 N N . SER A 1 84 ? -13.699 -9.295 -6.893 1.00 60.69 84 SER A N 1
ATOM 682 C CA . SER A 1 84 ? -12.603 -9.958 -6.161 1.00 60.69 84 SER A CA 1
ATOM 683 C C . SER A 1 84 ? -12.667 -11.492 -6.250 1.00 60.69 84 SER A C 1
ATOM 685 O O . SER A 1 84 ? -13.699 -12.106 -5.939 1.00 60.69 84 SER A O 1
ATOM 687 N N . GLU A 1 85 ? -11.558 -12.124 -6.654 1.00 56.44 85 GLU A N 1
ATOM 688 C CA . GLU A 1 85 ? -11.456 -13.587 -6.747 1.00 56.44 85 GLU A CA 1
ATOM 689 C C . GLU A 1 85 ? -11.583 -14.272 -5.369 1.00 56.44 85 GLU A C 1
ATOM 691 O O . GLU A 1 85 ? -11.142 -13.714 -4.357 1.00 56.44 85 GLU A O 1
ATOM 696 N N . PRO A 1 86 ? -12.227 -15.458 -5.301 1.00 52.09 86 PRO A N 1
ATOM 697 C CA . PRO A 1 86 ? -12.786 -16.007 -4.060 1.00 52.09 86 PRO A CA 1
ATOM 698 C C . PRO A 1 86 ? -11.775 -16.519 -3.033 1.00 52.09 86 PRO A C 1
ATOM 700 O O . PRO A 1 86 ? -12.116 -16.597 -1.857 1.00 52.09 86 PRO A O 1
ATOM 703 N N . GLU A 1 87 ? -10.572 -16.893 -3.457 1.00 51.44 87 GLU A N 1
ATOM 704 C CA . GLU A 1 87 ? -9.733 -17.811 -2.677 1.00 51.44 87 GLU A CA 1
ATOM 705 C C . GLU A 1 87 ? -8.551 -17.092 -2.012 1.00 51.44 87 GLU A C 1
ATOM 707 O O . GLU A 1 87 ? -8.378 -17.156 -0.797 1.00 51.44 87 GLU A O 1
ATOM 712 N N . ILE A 1 88 ? -7.830 -16.264 -2.773 1.00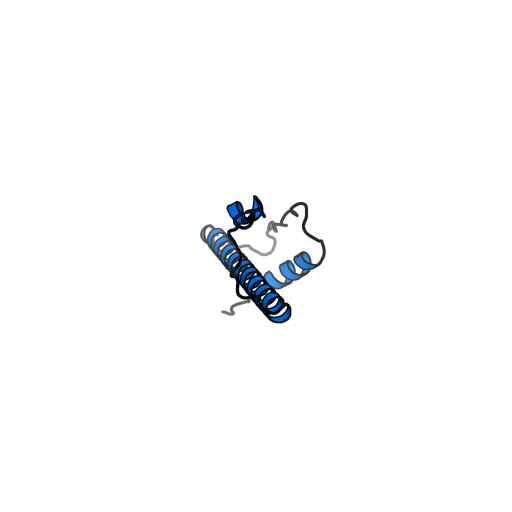 49.78 88 ILE A N 1
ATOM 713 C CA . ILE A 1 88 ? -6.598 -15.601 -2.315 1.00 49.78 88 ILE A CA 1
ATOM 714 C C . ILE A 1 88 ? -6.878 -14.580 -1.195 1.00 49.78 88 ILE A C 1
ATOM 716 O O . ILE A 1 88 ? -6.113 -14.448 -0.243 1.00 49.78 88 ILE A O 1
ATOM 720 N N . THR A 1 89 ? -8.003 -13.861 -1.265 1.00 51.28 89 THR A N 1
ATOM 721 C CA . THR A 1 89 ? -8.336 -12.817 -0.274 1.00 51.28 89 THR A CA 1
ATOM 722 C C . THR A 1 89 ? -8.986 -13.361 0.997 1.00 51.28 89 THR A C 1
ATOM 724 O O . THR A 1 89 ? -8.841 -12.753 2.059 1.00 51.28 89 THR A O 1
ATOM 727 N N . ALA A 1 90 ? -9.663 -14.510 0.925 1.00 51.56 90 ALA A N 1
ATOM 728 C CA . ALA A 1 90 ? -10.290 -15.131 2.088 1.00 51.56 90 ALA A CA 1
ATOM 729 C C . ALA A 1 90 ? -9.250 -15.719 3.055 1.00 51.56 90 ALA A C 1
ATOM 731 O O . ALA A 1 90 ? -9.447 -15.646 4.268 1.00 51.56 90 ALA A O 1
ATOM 732 N N . GLU A 1 91 ? -8.140 -16.258 2.544 1.00 46.47 91 GLU A N 1
ATOM 733 C CA . GLU A 1 91 ? -7.040 -16.766 3.376 1.00 46.47 91 GLU A CA 1
ATOM 734 C C . GLU A 1 91 ? -6.159 -15.642 3.942 1.00 46.47 91 GLU A C 1
ATOM 736 O O . GLU A 1 91 ? -5.817 -15.658 5.128 1.00 46.47 91 GLU A O 1
ATOM 741 N N . LEU A 1 92 ? -5.867 -14.612 3.137 1.00 51.16 92 LEU A N 1
ATOM 742 C CA . LEU A 1 92 ? -5.128 -13.423 3.586 1.00 51.16 92 LEU A CA 1
ATOM 743 C C . LEU A 1 92 ? -5.901 -12.617 4.641 1.00 51.16 92 LEU A C 1
ATOM 745 O O . LEU A 1 92 ? -5.310 -12.119 5.594 1.00 51.16 92 LEU A O 1
ATOM 749 N N . GLY A 1 93 ? -7.229 -12.525 4.524 1.00 48.44 93 GLY A N 1
ATOM 750 C CA . GLY A 1 93 ? -8.071 -11.933 5.564 1.00 48.44 93 GLY A CA 1
ATOM 751 C C . GLY A 1 93 ? -7.949 -12.694 6.886 1.00 48.44 93 GLY A C 1
ATOM 752 O O . GLY A 1 93 ? -7.623 -12.097 7.903 1.00 48.44 93 GLY A O 1
ATOM 753 N N . ARG A 1 94 ? -8.123 -14.023 6.877 1.00 44.62 94 ARG A N 1
ATOM 754 C CA . ARG A 1 94 ? -8.027 -14.860 8.092 1.00 44.62 94 ARG A CA 1
ATOM 755 C C . ARG A 1 94 ? -6.661 -14.770 8.781 1.00 44.62 94 ARG A C 1
ATOM 757 O O . ARG A 1 94 ? -6.607 -14.759 10.004 1.00 44.62 94 ARG A O 1
ATOM 764 N N . THR A 1 95 ? -5.577 -14.677 8.014 1.00 42.81 95 THR A N 1
ATOM 765 C C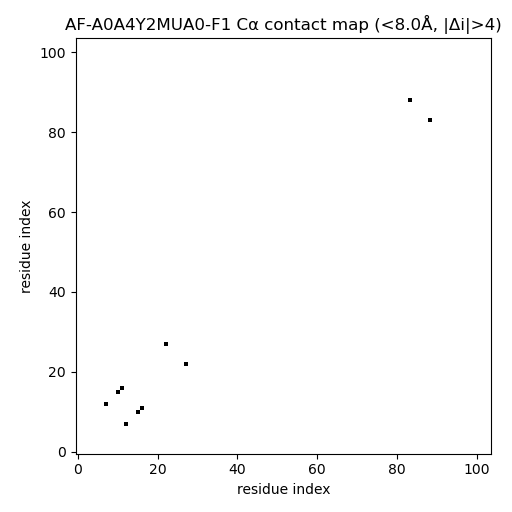A . THR A 1 95 ? -4.207 -14.586 8.553 1.00 42.81 95 THR A CA 1
ATOM 766 C C . THR A 1 95 ? -3.851 -13.197 9.087 1.00 42.81 95 THR A C 1
ATOM 768 O O . THR A 1 95 ? -3.076 -13.101 10.035 1.00 42.81 95 THR A O 1
ATOM 771 N N . LEU A 1 96 ? -4.450 -12.123 8.558 1.00 45.78 96 LEU A N 1
ATOM 772 C CA . LEU A 1 96 ? -4.240 -10.756 9.057 1.00 45.78 96 LEU A CA 1
ATOM 773 C C . LEU A 1 96 ? -5.091 -10.405 10.295 1.00 45.78 96 LEU A C 1
ATOM 775 O O . LEU A 1 96 ? -4.791 -9.421 10.969 1.00 45.78 96 LEU A O 1
ATOM 779 N N . TYR A 1 97 ? -6.115 -11.205 10.626 1.00 46.06 97 TYR A N 1
ATOM 780 C CA . TYR A 1 97 ? -6.942 -11.030 11.833 1.00 46.06 97 TYR A CA 1
ATOM 781 C C . TYR A 1 97 ? -6.458 -11.814 13.060 1.00 46.06 97 TYR A C 1
ATOM 783 O O . TYR A 1 97 ? -7.148 -11.816 14.081 1.00 46.06 97 TYR A O 1
ATOM 791 N N . TYR A 1 98 ? -5.264 -12.416 13.032 1.00 35.44 98 TYR A N 1
ATOM 792 C CA . TYR A 1 98 ? -4.593 -12.736 14.289 1.00 35.44 98 TYR A CA 1
ATOM 793 C C . TYR A 1 98 ? -4.165 -11.419 14.940 1.00 35.44 98 TYR A C 1
ATOM 795 O O . TYR A 1 98 ? -3.128 -10.840 14.615 1.00 35.44 98 TYR A O 1
ATOM 803 N N . ARG A 1 99 ? -4.998 -10.926 15.866 1.00 43.19 99 ARG A N 1
ATOM 804 C CA . ARG A 1 99 ? -4.553 -10.055 16.954 1.00 43.19 99 ARG A CA 1
ATOM 805 C C . ARG A 1 99 ? -3.317 -10.743 17.533 1.00 43.19 99 ARG A C 1
ATOM 807 O O . ARG A 1 99 ? -3.445 -11.807 18.125 1.00 43.19 99 ARG A O 1
ATOM 814 N N . GLN A 1 100 ? -2.132 -10.174 17.305 1.00 36.84 100 GLN A N 1
ATOM 815 C CA . GLN A 1 100 ? -0.996 -10.458 18.169 1.00 36.84 100 GLN A CA 1
ATOM 816 C C . GLN A 1 100 ? -1.498 -10.154 19.575 1.00 36.84 100 GLN A C 1
ATOM 818 O O . GLN A 1 100 ? -1.802 -9.004 19.894 1.00 36.84 100 GLN A O 1
ATOM 823 N N . GLU A 1 101 ? -1.711 -11.204 20.359 1.00 36.31 101 GLU A N 1
ATOM 824 C CA . GLU A 1 101 ? -1.810 -11.097 21.799 1.00 36.31 101 GLU A CA 1
ATOM 825 C C . GLU A 1 101 ? -0.471 -10.515 22.252 1.00 36.31 101 GLU A C 1
ATOM 827 O O . GLU A 1 101 ? 0.520 -11.221 22.404 1.00 36.31 101 GLU A O 1
ATOM 832 N N . THR A 1 102 ? -0.395 -9.192 22.369 1.00 35.75 102 THR A N 1
ATOM 833 C CA . THR A 1 102 ? 0.602 -8.583 23.238 1.00 35.75 102 THR A CA 1
ATOM 834 C C . THR A 1 102 ? 0.147 -8.905 24.649 1.00 35.75 102 THR A C 1
ATOM 836 O O . THR A 1 102 ? -0.808 -8.316 25.158 1.00 35.75 102 THR A O 1
ATOM 839 N N . GLU A 1 103 ? 0.768 -9.942 25.198 1.00 35.97 103 GLU A N 1
ATOM 840 C CA . GLU A 1 103 ? 0.694 -10.341 26.592 1.00 35.97 103 GLU A CA 1
ATOM 841 C C . GLU A 1 103 ? 0.917 -9.132 27.520 1.00 35.97 103 GLU A C 1
ATOM 843 O O . GLU A 1 103 ? 1.857 -8.370 27.313 1.00 35.97 103 GLU A O 1
ATOM 848 N N . ARG A 1 104 ? 0.034 -9.038 28.526 1.00 34.59 104 ARG A N 1
ATOM 849 C CA . ARG A 1 104 ? 0.138 -8.393 29.854 1.00 34.59 104 ARG A CA 1
ATOM 850 C C . ARG A 1 104 ? 0.682 -6.968 29.978 1.00 34.59 104 ARG A C 1
ATOM 852 O O . ARG A 1 104 ? 1.904 -6.760 29.847 1.00 34.59 104 ARG A O 1
#

Radius of gyration: 26.41 Å; Cα contacts (8 Å, |Δi|>4): 5; chains: 1; bounding box: 45×32×86 Å

Organism: Araneus ventricosus (NCBI:txid182803)

pLDDT: mean 73.97, std 18.18, range [34.59, 97.0]

Sequence (104 aa):
MLFGRTLRLPCDILFGRPSDTPSSPNEYLKNLEARLENVHAFARERIKLASERMKTLYDSGATDHHFKEGDQVWIYTPKRRMGSEPEITAELGRTLYYRQETER

Foldseek 3Di:
DDPDDDDQDPVCVVPNDDPPPPDDPVNVVVVVVVVVVVVVVVVVVVVVVVVVVVVCVVVVPDDPDDDDPPDDDDDDDDDDDPPDDDDPVVVVVVVVPPPPPPDD